Protein AF-A0A842QVE1-F1 (afdb_monomer)

Mean predicted aligned error: 2.58 Å

Structure (mmCIF, N/CA/C/O backbone):
data_AF-A0A842QVE1-F1
#
_entry.id   AF-A0A842QVE1-F1
#
loop_
_atom_site.group_PDB
_atom_site.id
_atom_site.type_symbol
_atom_site.label_atom_id
_atom_site.label_alt_id
_atom_site.label_comp_id
_atom_site.label_asym_id
_atom_site.label_entity_id
_atom_site.label_seq_id
_atom_site.pdbx_PDB_ins_code
_atom_site.Cartn_x
_atom_site.Cartn_y
_atom_site.Cartn_z
_atom_site.occupancy
_atom_site.B_iso_or_equiv
_atom_site.auth_seq_id
_atom_site.auth_comp_id
_atom_site.auth_asym_id
_atom_site.auth_atom_id
_atom_site.pdbx_PDB_model_num
ATOM 1 N N . MET A 1 1 ? -7.159 -10.702 12.039 1.00 81.62 1 MET A N 1
ATOM 2 C CA . MET A 1 1 ? -6.882 -9.440 12.757 1.00 81.62 1 MET A CA 1
ATOM 3 C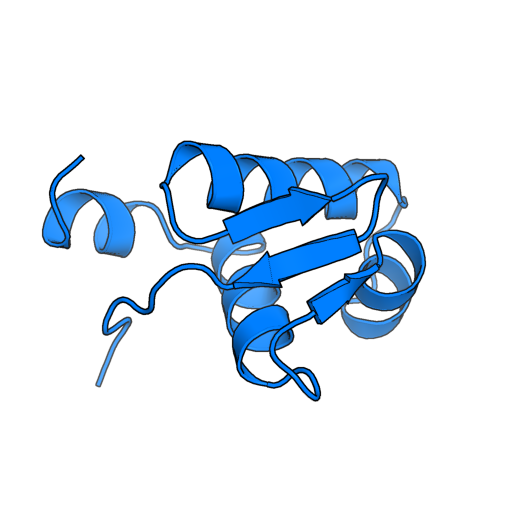 C . MET A 1 1 ? -8.143 -8.600 12.756 1.00 81.62 1 MET A C 1
ATOM 5 O O . MET A 1 1 ? -8.876 -8.652 11.771 1.00 81.62 1 MET A O 1
ATOM 9 N N . ASN A 1 2 ? -8.412 -7.867 13.834 1.00 92.75 2 ASN A N 1
ATOM 10 C CA . ASN A 1 2 ? -9.503 -6.890 13.842 1.00 92.75 2 ASN A CA 1
ATOM 11 C C . ASN A 1 2 ? -9.060 -5.584 13.146 1.00 92.75 2 ASN A C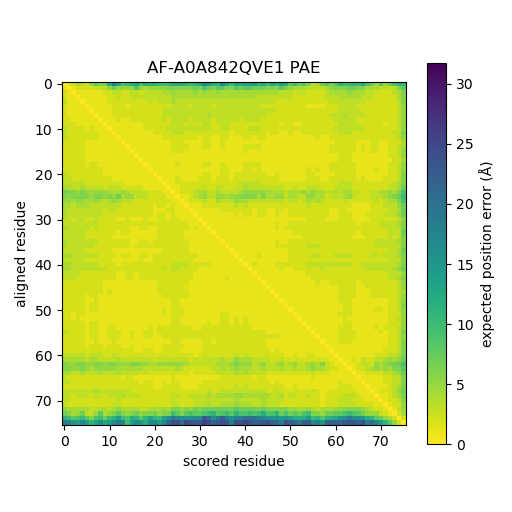 1
ATOM 13 O O . ASN A 1 2 ? -7.895 -5.435 12.773 1.00 92.75 2 ASN A O 1
ATOM 17 N N . GLU A 1 3 ? -9.994 -4.662 12.913 1.00 93.25 3 GLU A N 1
ATOM 18 C CA . GLU A 1 3 ? -9.709 -3.416 12.191 1.00 93.25 3 GLU A CA 1
ATOM 19 C C . GLU A 1 3 ? -8.716 -2.511 12.935 1.00 93.25 3 GLU A C 1
ATOM 21 O O . GLU A 1 3 ? -7.747 -2.056 12.329 1.00 93.25 3 GLU A O 1
ATOM 26 N N . GLU A 1 4 ? -8.886 -2.325 14.246 1.00 93.75 4 GLU A N 1
ATOM 27 C CA . GLU A 1 4 ? -7.990 -1.507 15.080 1.00 93.75 4 GLU A CA 1
ATOM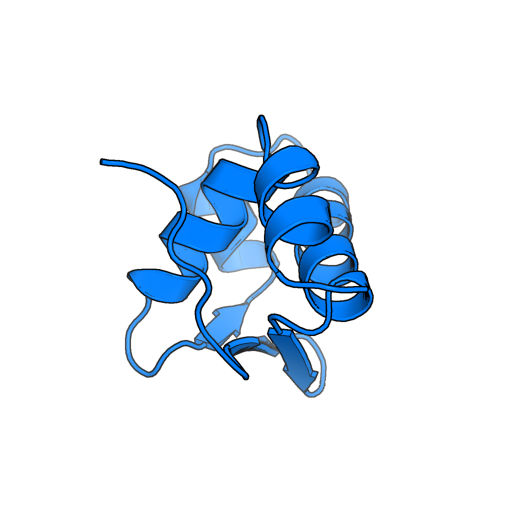 28 C C . GLU A 1 4 ? -6.534 -1.990 15.014 1.00 93.75 4 GLU A C 1
ATOM 30 O O . GLU A 1 4 ? -5.599 -1.198 14.865 1.00 93.75 4 GLU A O 1
ATOM 35 N N . GLU A 1 5 ? -6.327 -3.307 15.058 1.00 95.00 5 GLU A N 1
ATOM 36 C CA . GLU A 1 5 ? -5.003 -3.912 14.978 1.00 95.00 5 GLU A CA 1
ATOM 37 C C . GLU A 1 5 ? -4.345 -3.638 13.618 1.00 95.00 5 GLU A C 1
ATOM 39 O O . GLU A 1 5 ? -3.156 -3.321 13.553 1.00 95.00 5 GLU A O 1
ATOM 44 N N . ILE A 1 6 ? -5.110 -3.711 12.527 1.00 95.75 6 ILE A N 1
ATOM 45 C CA . ILE A 1 6 ? -4.616 -3.422 11.175 1.00 95.75 6 ILE A CA 1
ATOM 46 C C . ILE A 1 6 ? -4.243 -1.952 11.044 1.00 95.75 6 ILE A C 1
ATOM 48 O O . ILE A 1 6 ? -3.136 -1.649 10.601 1.00 95.75 6 ILE A O 1
ATOM 52 N N . VAL A 1 7 ? -5.129 -1.051 11.472 1.00 94.94 7 VAL A N 1
ATOM 53 C CA . VAL A 1 7 ? -4.891 0.397 11.449 1.00 94.94 7 VAL A CA 1
ATOM 54 C C . VAL A 1 7 ? -3.610 0.738 12.216 1.00 94.94 7 VAL A C 1
ATOM 56 O O . VAL A 1 7 ? -2.766 1.463 11.698 1.00 94.94 7 VAL A O 1
ATOM 59 N N . SER A 1 8 ? -3.381 0.134 13.388 1.00 94.88 8 SER A N 1
ATOM 60 C CA . SER A 1 8 ? -2.151 0.356 14.169 1.00 94.88 8 SER A CA 1
ATOM 61 C C . SER A 1 8 ? -0.863 -0.142 13.479 1.00 94.88 8 SER A C 1
ATOM 63 O O . SER A 1 8 ? 0.236 0.369 13.732 1.00 94.88 8 SER A O 1
ATOM 65 N N . LYS A 1 9 ? -0.974 -1.151 12.602 1.00 95.62 9 LYS A N 1
ATOM 66 C CA . LYS A 1 9 ? 0.147 -1.739 11.847 1.00 95.62 9 LYS A CA 1
ATOM 67 C C . LYS A 1 9 ? 0.361 -1.082 10.481 1.00 95.62 9 LYS A C 1
ATOM 69 O O . LYS A 1 9 ? 1.471 -1.175 9.945 1.00 95.62 9 LYS A O 1
ATOM 74 N N . LEU A 1 10 ? -0.645 -0.405 9.930 1.00 96.69 10 LEU A N 1
ATOM 75 C CA . LEU A 1 10 ? -0.539 0.405 8.718 1.00 96.69 10 LEU A CA 1
ATOM 76 C C . LEU A 1 10 ? 0.255 1.685 9.001 1.00 96.69 10 LEU A C 1
ATOM 78 O O . LEU A 1 10 ? -0.284 2.727 9.354 1.00 96.69 10 LEU A O 1
ATOM 82 N N . LYS A 1 11 ? 1.574 1.609 8.819 1.00 96.06 11 LYS A N 1
ATOM 83 C CA . LYS A 1 11 ? 2.492 2.735 9.027 1.00 96.06 11 LYS A CA 1
ATOM 84 C C . LYS A 1 11 ? 3.640 2.744 8.026 1.00 96.06 11 LYS A C 1
ATOM 86 O O . LYS A 1 11 ? 3.941 1.730 7.389 1.00 96.06 11 LYS A O 1
ATOM 91 N N . GLY A 1 12 ? 4.300 3.895 7.905 1.00 97.25 12 GLY A N 1
ATOM 92 C CA . GLY A 1 12 ? 5.463 4.078 7.036 1.00 97.25 12 GLY A CA 1
ATOM 93 C C . GLY A 1 12 ? 5.176 3.684 5.585 1.00 97.25 12 GLY A C 1
ATOM 94 O O . GLY A 1 12 ? 4.141 4.036 5.024 1.00 97.25 12 GLY A O 1
ATOM 95 N N . ASN A 1 13 ? 6.081 2.920 4.973 1.00 98.38 13 ASN A N 1
ATOM 96 C CA . ASN A 1 13 ? 5.938 2.504 3.577 1.00 98.38 13 ASN A CA 1
ATOM 97 C C . ASN A 1 13 ? 4.721 1.604 3.321 1.00 98.38 13 ASN A C 1
ATOM 99 O O . ASN A 1 13 ? 4.134 1.712 2.253 1.00 98.38 13 ASN A O 1
ATOM 103 N N . THR A 1 14 ? 4.286 0.782 4.283 1.00 98.31 14 THR A N 1
ATOM 104 C CA . THR A 1 14 ? 3.070 -0.031 4.096 1.00 98.31 14 THR A CA 1
ATOM 105 C C . THR A 1 14 ? 1.830 0.856 3.963 1.00 98.31 14 THR A C 1
ATOM 107 O O . THR A 1 14 ? 0.984 0.593 3.116 1.00 98.31 14 THR A O 1
ATOM 110 N N . LEU A 1 15 ? 1.747 1.942 4.741 1.00 97.94 15 LEU A N 1
ATOM 111 C CA . LEU A 1 15 ? 0.657 2.917 4.629 1.00 97.94 15 LEU A CA 1
ATOM 112 C C . LEU A 1 15 ? 0.702 3.670 3.290 1.00 97.94 15 LEU A C 1
ATOM 114 O O . LEU A 1 15 ? -0.324 3.816 2.636 1.00 97.94 15 LEU A O 1
ATOM 118 N N . ARG A 1 16 ? 1.898 4.071 2.834 1.00 98.12 16 ARG A N 1
ATOM 119 C CA . ARG A 1 16 ? 2.082 4.696 1.509 1.00 98.12 16 ARG A CA 1
ATOM 120 C C . ARG A 1 16 ? 1.625 3.779 0.370 1.00 98.12 16 ARG A C 1
ATOM 122 O O . ARG A 1 16 ? 0.982 4.245 -0.563 1.00 98.12 16 ARG A O 1
ATOM 129 N N . VAL A 1 17 ? 1.935 2.485 0.459 1.00 98.31 17 VAL A N 1
ATOM 130 C CA . VAL A 1 17 ? 1.481 1.476 -0.510 1.00 98.31 17 VAL A CA 1
ATOM 131 C C . VAL A 1 17 ? -0.030 1.305 -0.469 1.00 98.31 17 VAL A C 1
ATOM 133 O O . VAL A 1 17 ? -0.658 1.290 -1.521 1.00 98.31 17 VAL A O 1
ATOM 136 N N . TYR A 1 18 ? -0.617 1.242 0.726 1.00 97.94 18 TYR A N 1
ATOM 137 C CA . TYR A 1 18 ? -2.065 1.147 0.881 1.00 97.94 18 TYR A CA 1
ATOM 138 C C . TYR A 1 18 ? -2.790 2.341 0.250 1.00 97.94 18 TYR A C 1
ATOM 140 O O . TYR A 1 18 ? -3.695 2.141 -0.553 1.00 97.94 18 TYR A O 1
ATOM 148 N N . TRP A 1 19 ? -2.343 3.574 0.510 1.00 97.25 19 TRP A N 1
ATOM 149 C CA . TRP A 1 19 ? -2.904 4.758 -0.150 1.00 97.25 19 TRP A CA 1
ATOM 150 C C . TRP A 1 19 ? -2.714 4.744 -1.666 1.00 97.25 19 TRP A C 1
ATOM 152 O O . TRP A 1 19 ? -3.626 5.123 -2.390 1.00 97.25 19 TRP A O 1
ATOM 162 N N . SER A 1 20 ? -1.562 4.287 -2.165 1.00 97.19 20 SER A N 1
ATOM 163 C CA . SER A 1 20 ? -1.358 4.158 -3.611 1.00 97.19 20 SER A CA 1
ATOM 164 C C . SER A 1 20 ? -2.318 3.151 -4.244 1.00 97.19 20 SER A C 1
ATOM 166 O O . SER A 1 20 ? -2.745 3.372 -5.372 1.00 97.19 20 SER A O 1
ATOM 168 N N . LEU A 1 21 ? -2.647 2.062 -3.543 1.00 97.00 21 LEU A N 1
ATOM 169 C CA . LEU A 1 21 ? -3.609 1.067 -4.011 1.00 97.00 21 LEU A CA 1
ATOM 170 C C . LEU A 1 21 ? -5.044 1.612 -3.970 1.00 97.00 21 LEU A 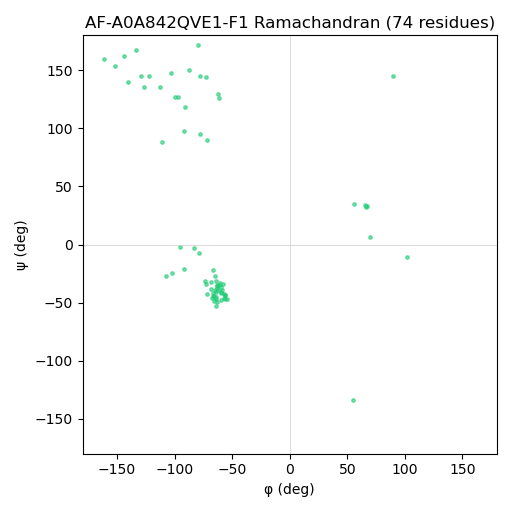C 1
ATOM 172 O O . LEU A 1 21 ? -5.777 1.440 -4.938 1.00 97.00 21 LEU A O 1
ATOM 176 N N . LEU A 1 22 ? -5.427 2.325 -2.906 1.00 96.12 22 LEU A N 1
ATOM 177 C CA . LEU A 1 22 ? -6.729 3.004 -2.817 1.00 96.12 22 LEU A CA 1
ATOM 178 C C . LEU A 1 22 ? -6.934 4.030 -3.939 1.00 96.12 22 LEU A C 1
ATOM 180 O O . LEU A 1 22 ? -8.028 4.147 -4.478 1.00 96.12 22 LEU A O 1
ATOM 184 N N . SER A 1 23 ? -5.877 4.757 -4.297 1.00 95.38 23 SER A N 1
ATOM 185 C CA . SER A 1 23 ? -5.907 5.776 -5.352 1.00 95.38 23 SER A CA 1
ATOM 186 C C . SER A 1 23 ? -5.736 5.208 -6.766 1.00 95.38 23 SER A C 1
ATOM 188 O O . SER A 1 23 ? -5.754 5.978 -7.725 1.00 95.38 23 SER A O 1
ATOM 190 N N . SER A 1 24 ? -5.513 3.898 -6.912 1.00 95.56 24 SER A N 1
ATOM 191 C CA . SER A 1 24 ? -5.307 3.269 -8.221 1.00 95.56 24 SER A CA 1
ATOM 192 C C . SER A 1 24 ? -6.627 3.074 -8.964 1.00 95.56 24 SER A C 1
ATOM 194 O O . SER A 1 24 ? -7.666 2.771 -8.370 1.00 95.56 24 SER A O 1
ATOM 196 N N . GLU A 1 25 ? -6.591 3.222 -10.286 1.00 93.12 25 GLU A N 1
ATOM 197 C CA . GLU A 1 25 ? -7.757 2.955 -11.121 1.00 93.12 25 GLU A CA 1
ATOM 198 C C . GLU A 1 25 ? -8.169 1.481 -10.995 1.00 93.12 25 GLU A C 1
ATOM 200 O O . GLU A 1 25 ? -7.359 0.567 -11.143 1.00 93.12 25 GLU A O 1
ATOM 205 N N . GLY A 1 26 ? -9.438 1.240 -10.658 1.00 92.50 26 GLY A N 1
ATOM 206 C CA . GLY A 1 26 ? -9.959 -0.113 -10.450 1.00 92.50 26 GLY A CA 1
ATOM 207 C C . GLY A 1 26 ? -9.428 -0.829 -9.200 1.00 92.50 26 GLY A C 1
ATOM 208 O O . GLY A 1 26 ? -9.741 -2.006 -9.016 1.00 92.50 26 GLY A O 1
ATOM 209 N N . GLY A 1 27 ? -8.656 -0.150 -8.340 1.00 94.38 27 GLY A N 1
ATOM 210 C CA . GLY A 1 27 ? -8.104 -0.735 -7.118 1.00 94.38 27 GLY A CA 1
ATOM 211 C C . GLY A 1 27 ? -7.081 -1.839 -7.389 1.00 94.38 27 GLY A C 1
ATOM 212 O O . GLY A 1 27 ? -7.031 -2.809 -6.631 1.00 94.38 27 GLY A O 1
ATOM 213 N N . VAL A 1 28 ? -6.320 -1.736 -8.483 1.00 96.94 28 VAL A N 1
ATOM 214 C CA . VAL A 1 28 ? -5.302 -2.707 -8.898 1.00 96.94 28 VAL A CA 1
ATOM 215 C C . VAL A 1 28 ? -3.967 -2.002 -9.124 1.00 96.94 28 VAL A C 1
ATOM 217 O O . VAL A 1 28 ? -3.917 -0.962 -9.771 1.00 96.94 28 VAL A O 1
ATOM 220 N N . VAL A 1 29 ? -2.869 -2.586 -8.635 1.00 97.62 29 VAL A N 1
ATOM 221 C CA . VAL A 1 29 ? -1.516 -2.080 -8.903 1.00 97.62 29 VAL A CA 1
ATOM 222 C C . VAL A 1 29 ? -0.514 -3.205 -9.142 1.00 97.62 29 VAL A C 1
ATOM 224 O O . VAL A 1 29 ? -0.499 -4.212 -8.430 1.00 97.62 29 VAL A O 1
ATOM 227 N N . GLY A 1 30 ? 0.381 -3.006 -10.108 1.00 97.56 30 GLY A N 1
ATOM 228 C CA . GLY A 1 30 ? 1.521 -3.892 -10.333 1.00 97.56 30 GLY A CA 1
ATOM 229 C C . GLY A 1 30 ? 2.743 -3.505 -9.490 1.00 97.56 30 GLY A C 1
ATOM 230 O O . GLY A 1 30 ? 3.009 -2.327 -9.234 1.00 97.56 30 GLY A O 1
ATOM 231 N N . VAL A 1 31 ? 3.576 -4.484 -9.123 1.00 98.06 31 VAL A N 1
ATOM 232 C CA . VAL A 1 31 ? 4.783 -4.272 -8.289 1.00 98.06 31 VAL A CA 1
ATOM 233 C C . VAL A 1 31 ? 5.728 -3.205 -8.860 1.00 98.06 31 VAL A C 1
ATOM 235 O O . VAL A 1 31 ? 6.206 -2.326 -8.141 1.00 98.06 31 VAL A O 1
ATOM 238 N N . ARG A 1 32 ? 6.030 -3.273 -10.164 1.00 96.81 32 ARG A N 1
ATOM 239 C CA . ARG A 1 32 ? 6.985 -2.352 -10.813 1.00 96.81 32 ARG A CA 1
ATOM 240 C C . ARG A 1 32 ? 6.424 -0.946 -10.979 1.00 96.81 32 ARG A C 1
ATOM 242 O O . ARG A 1 32 ? 7.185 0.015 -10.946 1.00 96.81 32 ARG A O 1
ATOM 249 N N . GLU A 1 33 ? 5.122 -0.832 -11.206 1.00 96.75 33 GLU A N 1
ATOM 250 C CA . GLU A 1 33 ? 4.439 0.457 -11.257 1.00 96.75 33 GLU A CA 1
ATOM 251 C C . GLU A 1 33 ? 4.508 1.136 -9.889 1.00 96.75 33 GLU A C 1
ATOM 253 O O . GLU A 1 33 ? 5.045 2.236 -9.775 1.00 96.75 33 GLU A O 1
ATOM 258 N N . LEU A 1 34 ? 4.086 0.425 -8.842 1.00 97.81 34 LEU A N 1
ATOM 259 C CA . LEU A 1 34 ? 4.124 0.907 -7.468 1.00 97.81 34 LEU A CA 1
ATOM 260 C C . LEU A 1 34 ? 5.539 1.317 -7.037 1.00 97.81 34 LEU A C 1
ATOM 262 O O . LEU A 1 34 ? 5.729 2.367 -6.425 1.00 97.81 34 LEU A O 1
ATOM 266 N N . GLN A 1 35 ? 6.542 0.506 -7.386 1.00 98.44 35 GLN A N 1
ATOM 267 C CA . GLN A 1 35 ? 7.945 0.804 -7.112 1.00 98.44 35 GLN A CA 1
ATOM 268 C C . GLN A 1 35 ? 8.376 2.154 -7.696 1.00 98.44 35 GLN A C 1
ATOM 270 O O . GLN A 1 35 ? 9.007 2.939 -6.986 1.00 98.44 35 GLN A O 1
ATOM 275 N N . ARG A 1 36 ? 8.034 2.436 -8.962 1.00 98.12 36 ARG A N 1
ATOM 276 C CA . ARG A 1 36 ? 8.349 3.719 -9.609 1.00 98.12 36 ARG A CA 1
ATOM 277 C C . ARG A 1 36 ? 7.572 4.867 -8.973 1.00 98.12 36 ARG A C 1
ATOM 279 O O . ARG A 1 36 ? 8.179 5.878 -8.636 1.00 98.12 36 ARG A O 1
ATOM 286 N N . ASN A 1 37 ? 6.271 4.685 -8.753 1.00 97.00 37 ASN A N 1
ATOM 287 C CA . ASN A 1 37 ? 5.388 5.726 -8.222 1.00 97.00 37 ASN A CA 1
ATOM 288 C C . ASN A 1 37 ? 5.787 6.158 -6.802 1.00 97.00 37 ASN A C 1
ATOM 290 O O . ASN A 1 37 ? 5.725 7.338 -6.470 1.00 97.00 37 ASN A O 1
ATOM 294 N N . LEU A 1 38 ? 6.232 5.217 -5.963 1.00 98.00 38 LEU A N 1
ATOM 295 C CA . LEU A 1 38 ? 6.622 5.495 -4.576 1.00 98.00 38 LEU A CA 1
ATOM 296 C C . LEU A 1 38 ? 8.126 5.731 -4.378 1.00 98.00 38 LEU A C 1
ATOM 298 O O . LEU A 1 38 ? 8.546 6.015 -3.248 1.00 98.00 38 LEU A O 1
ATOM 302 N N . GLY A 1 39 ? 8.927 5.627 -5.442 1.00 98.12 39 GLY A N 1
ATOM 303 C CA . GLY A 1 39 ? 10.377 5.815 -5.394 1.00 98.12 39 GLY A CA 1
ATOM 304 C C . GLY A 1 39 ? 11.096 4.758 -4.553 1.00 98.12 39 GLY A C 1
ATOM 305 O O . GLY A 1 39 ? 12.069 5.068 -3.867 1.00 98.12 39 GLY A O 1
ATOM 306 N N . PHE A 1 40 ? 10.606 3.516 -4.546 1.00 98.56 40 PHE A N 1
ATOM 307 C CA . PHE A 1 40 ? 11.285 2.437 -3.833 1.00 98.56 40 PHE A CA 1
ATOM 308 C C . PHE A 1 40 ? 12.559 2.008 -4.559 1.00 98.56 40 PHE A C 1
ATOM 310 O O . PHE A 1 40 ? 12.620 1.955 -5.789 1.00 98.56 40 PHE A O 1
ATOM 317 N N . SER A 1 41 ? 13.574 1.662 -3.765 1.00 98.06 41 SER A N 1
ATOM 318 C CA . SER A 1 41 ? 14.907 1.294 -4.246 1.00 98.06 41 SER A CA 1
ATOM 319 C C . SER A 1 41 ? 14.932 -0.009 -5.044 1.00 98.06 41 SER A C 1
ATOM 321 O O . SER A 1 41 ? 15.856 -0.231 -5.822 1.00 98.06 41 SER A O 1
ATOM 323 N N . SER A 1 42 ? 13.937 -0.881 -4.868 1.00 98.25 42 SER A N 1
ATOM 324 C CA . SER A 1 42 ? 13.827 -2.134 -5.608 1.00 98.25 42 SER A CA 1
ATOM 325 C C . SER A 1 42 ? 12.370 -2.585 -5.761 1.00 98.25 42 SER A C 1
ATOM 327 O O . SER A 1 42 ? 11.535 -2.275 -4.904 1.00 98.25 42 SER A O 1
ATOM 329 N N . PRO A 1 43 ? 12.044 -3.362 -6.815 1.00 98.12 43 PRO A N 1
ATOM 330 C CA . PRO A 1 43 ? 10.734 -4.003 -6.942 1.00 98.12 43 PRO A CA 1
ATOM 331 C C . PRO A 1 43 ? 10.411 -4.921 -5.758 1.00 98.12 43 PRO A C 1
ATOM 333 O O . PRO A 1 43 ? 9.269 -4.970 -5.318 1.00 98.12 43 PRO A O 1
ATOM 336 N N . ALA A 1 44 ? 11.421 -5.588 -5.192 1.00 98.25 44 ALA A N 1
ATOM 337 C CA . ALA A 1 44 ? 11.252 -6.465 -4.035 1.00 98.25 44 ALA A CA 1
ATOM 338 C C . ALA A 1 44 ? 10.761 -5.711 -2.787 1.00 98.25 44 ALA A C 1
ATOM 340 O O . ALA A 1 44 ? 9.968 -6.248 -2.020 1.00 98.25 44 ALA A O 1
ATOM 341 N N . LEU A 1 45 ? 11.181 -4.455 -2.588 1.00 98.44 45 LEU A N 1
ATOM 342 C CA . LEU A 1 45 ? 10.674 -3.640 -1.482 1.00 98.44 45 LEU A CA 1
ATOM 343 C C . LEU A 1 45 ? 9.192 -3.279 -1.675 1.00 98.44 45 LEU A C 1
ATOM 345 O O . LEU A 1 45 ? 8.431 -3.284 -0.709 1.00 98.44 45 LEU A O 1
ATOM 349 N N . ALA A 1 46 ? 8.771 -2.998 -2.913 1.00 98.38 46 ALA A N 1
ATOM 350 C CA . ALA A 1 46 ? 7.363 -2.767 -3.236 1.00 98.38 46 ALA A CA 1
ATOM 351 C C . ALA A 1 46 ? 6.520 -4.021 -2.973 1.00 98.38 46 ALA A C 1
ATOM 353 O O . ALA A 1 46 ? 5.515 -3.954 -2.265 1.00 98.38 46 ALA A O 1
ATOM 354 N N . ASP A 1 47 ? 6.982 -5.164 -3.482 1.00 98.38 47 ASP A N 1
ATOM 355 C CA . ASP A 1 47 ? 6.334 -6.463 -3.312 1.00 98.38 47 ASP A CA 1
ATOM 356 C C . ASP A 1 47 ? 6.218 -6.861 -1.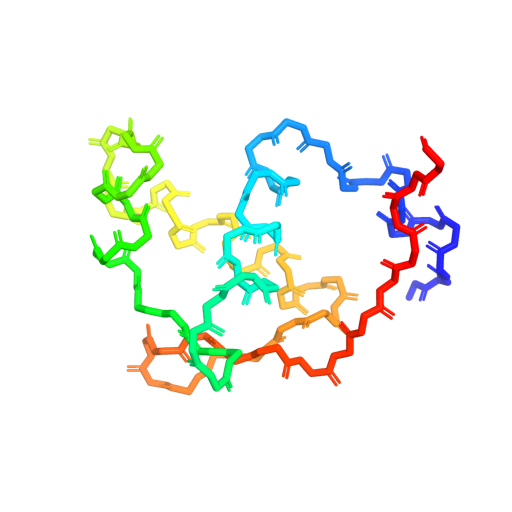833 1.00 98.38 47 ASP A C 1
ATOM 358 O O . ASP A 1 47 ? 5.164 -7.303 -1.387 1.00 98.38 47 ASP A O 1
ATOM 362 N N . TYR A 1 48 ? 7.253 -6.606 -1.028 1.00 98.50 48 TYR A N 1
ATOM 363 C CA . TYR A 1 48 ? 7.216 -6.833 0.419 1.00 98.50 48 TYR A CA 1
ATOM 364 C C . TYR A 1 48 ? 6.072 -6.072 1.107 1.00 98.50 48 TYR A C 1
ATOM 366 O O . TYR A 1 48 ? 5.351 -6.626 1.939 1.00 98.50 48 TYR A O 1
ATOM 374 N N . HIS A 1 49 ? 5.889 -4.793 0.772 1.00 98.62 49 HIS A N 1
ATOM 375 C CA . HIS A 1 49 ? 4.826 -3.986 1.3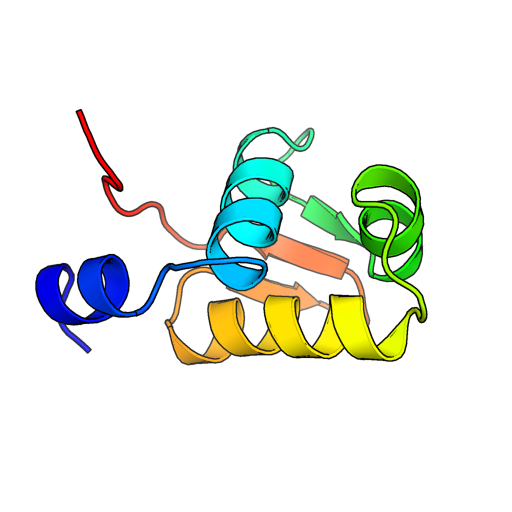68 1.00 98.62 49 HIS A CA 1
ATOM 376 C C . HIS A 1 49 ? 3.435 -4.347 0.832 1.00 98.62 49 HIS A C 1
ATOM 378 O O . HIS A 1 49 ? 2.474 -4.277 1.596 1.00 98.62 49 HIS A O 1
ATOM 384 N N . LEU A 1 50 ? 3.325 -4.776 -0.426 1.00 98.56 50 LEU A N 1
ATOM 385 C CA . LEU A 1 50 ? 2.082 -5.297 -0.997 1.00 98.56 50 LEU A CA 1
ATOM 386 C C . LEU A 1 50 ? 1.665 -6.623 -0.351 1.00 98.56 50 LEU A C 1
ATOM 388 O O . LEU A 1 50 ? 0.517 -6.757 0.068 1.00 98.56 50 LEU A O 1
ATOM 392 N N . ASN A 1 51 ? 2.598 -7.557 -0.157 1.00 98.56 51 ASN A N 1
ATOM 393 C CA . ASN A 1 51 ? 2.330 -8.800 0.569 1.00 98.56 51 ASN A CA 1
ATOM 394 C C . ASN A 1 51 ? 1.912 -8.541 2.020 1.00 98.56 51 ASN A C 1
ATOM 396 O O . ASN A 1 51 ? 1.002 -9.198 2.507 1.00 98.56 51 ASN A O 1
ATOM 400 N N . LYS A 1 52 ? 2.447 -7.510 2.689 1.00 98.38 52 LYS A N 1
ATOM 401 C CA . LYS A 1 52 ? 1.910 -7.104 4.001 1.00 98.38 52 LYS A CA 1
ATOM 402 C C . LYS A 1 52 ? 0.435 -6.707 3.956 1.00 98.38 52 LYS A C 1
ATOM 404 O O . LYS A 1 52 ? -0.283 -6.968 4.915 1.00 98.38 52 LYS A O 1
ATOM 409 N N . LEU A 1 53 ? -0.029 -6.064 2.883 1.00 98.44 53 LEU A N 1
ATOM 410 C CA . LEU A 1 53 ? -1.457 -5.770 2.731 1.00 98.44 53 LEU A CA 1
ATOM 411 C C . LEU A 1 53 ? -2.275 -7.045 2.512 1.00 98.44 53 LEU A C 1
ATOM 413 O O . LEU A 1 53 ? -3.405 -7.114 2.991 1.00 98.44 53 LEU A O 1
ATOM 417 N N . VAL A 1 54 ? -1.706 -8.057 1.851 1.00 98.31 54 VAL A N 1
ATOM 418 C CA . VAL A 1 54 ? -2.308 -9.395 1.755 1.00 98.31 54 VAL A CA 1
ATOM 419 C C . VAL A 1 54 ? -2.395 -10.050 3.134 1.00 98.31 54 VAL A C 1
ATOM 421 O O . VAL A 1 54 ? -3.472 -10.492 3.525 1.00 98.31 54 VAL A O 1
ATOM 424 N N . ASP A 1 55 ? -1.321 -10.008 3.925 1.00 98.06 55 ASP A N 1
ATOM 425 C CA . ASP A 1 55 ? -1.296 -10.540 5.295 1.00 98.06 55 ASP A CA 1
ATOM 426 C C . ASP A 1 55 ? -2.316 -9.841 6.212 1.00 98.06 55 ASP A C 1
ATOM 428 O O . ASP A 1 55 ? -2.893 -10.454 7.111 1.00 98.06 55 ASP A O 1
ATOM 432 N N . PHE A 1 56 ? -2.570 -8.547 5.988 1.00 97.31 56 PHE A N 1
ATOM 433 C CA . PHE A 1 56 ? -3.596 -7.781 6.708 1.00 97.31 56 PHE A CA 1
ATOM 434 C C . PHE A 1 56 ? -5.021 -8.048 6.190 1.00 97.31 56 PHE A C 1
ATOM 436 O O . PHE A 1 56 ? -5.998 -7.580 6.784 1.00 97.31 56 PHE A O 1
ATOM 443 N N . GLY A 1 57 ? -5.161 -8.789 5.089 1.00 97.19 57 GLY A N 1
ATOM 444 C CA . GLY A 1 57 ? -6.435 -9.044 4.424 1.00 97.19 57 GLY A CA 1
ATOM 445 C C . GLY A 1 57 ? -7.044 -7.786 3.805 1.00 97.19 57 GLY A C 1
ATOM 446 O O . GLY A 1 57 ? -8.262 -7.622 3.847 1.00 97.19 57 GLY A O 1
ATOM 447 N N . LEU A 1 58 ? -6.204 -6.868 3.321 1.00 97.94 58 LEU A N 1
ATOM 448 C CA . LEU A 1 58 ? -6.589 -5.634 2.623 1.00 97.94 58 LEU A CA 1
ATOM 449 C C . LEU A 1 58 ? -6.404 -5.745 1.108 1.00 97.94 58 LEU A C 1
ATOM 451 O O . LEU A 1 58 ? -7.095 -5.060 0.358 1.00 97.94 58 LEU A O 1
ATOM 455 N N . ALA A 1 59 ? -5.514 -6.630 0.654 1.00 98.31 59 ALA A N 1
ATOM 456 C CA . ALA A 1 59 ? -5.286 -6.903 -0.759 1.00 98.31 59 ALA A CA 1
ATOM 457 C C . ALA A 1 59 ? -5.222 -8.411 -1.057 1.00 98.31 59 ALA A C 1
ATOM 459 O O . ALA A 1 59 ? -5.091 -9.233 -0.153 1.00 98.31 59 ALA A O 1
ATOM 460 N N . VAL A 1 60 ? -5.273 -8.765 -2.337 1.00 98.44 60 VAL A N 1
ATOM 461 C CA . VAL A 1 60 ? -4.966 -10.101 -2.864 1.00 98.44 60 VAL A CA 1
ATOM 462 C C . VAL A 1 60 ? -3.967 -9.972 -4.011 1.00 98.44 60 VAL A C 1
ATOM 464 O O . VAL A 1 60 ? -4.017 -8.994 -4.752 1.00 98.44 60 VAL A O 1
ATOM 467 N N . ASN A 1 61 ? -3.062 -10.940 -4.152 1.00 98.00 61 ASN A N 1
ATOM 468 C CA . ASN A 1 61 ? -2.164 -11.046 -5.301 1.00 98.00 61 ASN A CA 1
ATOM 469 C C . ASN A 1 61 ? -2.813 -11.927 -6.379 1.00 98.00 61 ASN A C 1
ATOM 471 O O . ASN A 1 61 ? -3.057 -13.112 -6.146 1.00 98.00 61 ASN A O 1
ATOM 475 N N . ASP A 1 62 ? -3.057 -11.354 -7.552 1.00 95.19 62 ASP A N 1
ATOM 476 C CA . ASP A 1 62 ? -3.468 -12.054 -8.764 1.00 95.19 62 ASP A CA 1
ATOM 477 C C . ASP A 1 62 ? -2.327 -12.006 -9.789 1.00 95.19 62 ASP A C 1
ATOM 479 O O . ASP A 1 62 ? -2.208 -11.091 -10.601 1.00 95.19 62 ASP A O 1
ATOM 483 N N . ARG A 1 63 ? -1.429 -12.996 -9.717 1.00 92.56 63 ARG A N 1
ATOM 484 C CA . ARG A 1 63 ? -0.315 -13.190 -10.668 1.00 92.56 63 ARG A CA 1
ATOM 485 C C . ARG A 1 63 ? 0.623 -11.979 -10.816 1.00 92.56 63 ARG A C 1
ATOM 487 O O . ARG A 1 63 ? 1.194 -11.765 -11.883 1.00 92.56 63 ARG A O 1
ATOM 494 N N . GLY A 1 64 ? 0.848 -11.244 -9.730 1.00 88.81 64 GLY A N 1
ATOM 495 C CA . GLY A 1 64 ? 1.745 -10.085 -9.676 1.00 88.81 64 GLY A CA 1
ATOM 496 C C . GLY A 1 64 ? 1.031 -8.734 -9.710 1.00 88.81 64 GLY A C 1
ATOM 497 O O . GLY A 1 64 ? 1.668 -7.724 -9.395 1.00 88.81 64 GLY A O 1
ATOM 498 N 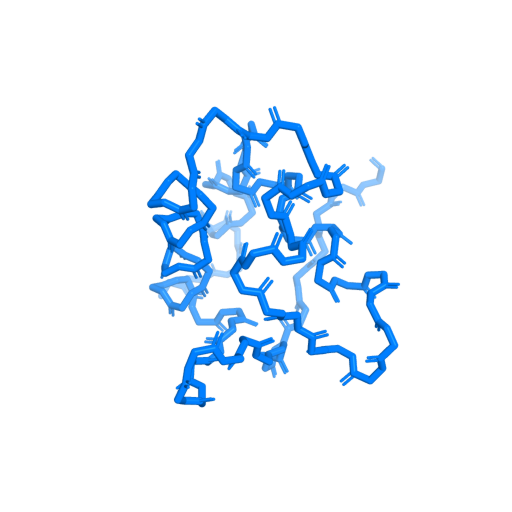N . ASP A 1 65 ? -0.269 -8.731 -10.005 1.00 95.00 65 ASP A N 1
ATOM 499 C CA . ASP A 1 65 ? -1.138 -7.573 -9.839 1.00 95.00 65 ASP A CA 1
ATOM 500 C C . ASP A 1 65 ? -1.879 -7.686 -8.511 1.00 95.00 65 ASP A C 1
ATOM 502 O O . ASP A 1 65 ? -2.510 -8.696 -8.198 1.00 95.00 65 ASP A O 1
ATOM 506 N N . TYR A 1 66 ? -1.788 -6.647 -7.692 1.00 98.38 66 TYR A N 1
ATOM 507 C CA . TYR A 1 66 ? -2.404 -6.632 -6.375 1.00 98.38 66 TYR A CA 1
ATOM 508 C C . TYR A 1 66 ? -3.707 -5.864 -6.430 1.00 98.38 66 TYR A C 1
ATOM 510 O O . TYR A 1 66 ? -3.723 -4.716 -6.865 1.00 98.38 66 TYR A O 1
ATOM 518 N N . ARG A 1 67 ? -4.786 -6.487 -5.957 1.00 98.19 67 ARG A N 1
ATOM 519 C CA . ARG A 1 67 ? -6.128 -5.907 -5.949 1.00 98.19 67 ARG A CA 1
ATOM 520 C C . ARG A 1 67 ? -6.599 -5.645 -4.529 1.00 98.19 67 ARG A C 1
ATOM 522 O O . ARG A 1 67 ? -6.459 -6.509 -3.665 1.00 98.19 67 ARG A O 1
ATOM 529 N N . LEU A 1 68 ? -7.184 -4.477 -4.299 1.00 97.62 68 LEU A N 1
ATOM 530 C CA . LEU A 1 68 ? -7.851 -4.134 -3.049 1.00 97.62 68 LEU A CA 1
ATOM 531 C C . LEU A 1 68 ? -9.043 -5.076 -2.813 1.00 97.62 68 LEU A C 1
ATOM 533 O O . LEU A 1 68 ? -9.879 -5.253 -3.697 1.00 97.62 68 LEU A O 1
ATOM 537 N N . VAL A 1 69 ? -9.134 -5.673 -1.622 1.00 97.19 69 VAL A N 1
ATOM 538 C CA . VAL A 1 69 ? -10.273 -6.537 -1.245 1.00 97.19 69 VAL A CA 1
ATOM 539 C C . VAL A 1 69 ? -11.198 -5.890 -0.225 1.00 97.19 69 VAL A C 1
ATOM 541 O O . VAL A 1 69 ? -12.383 -6.213 -0.187 1.00 97.19 69 VAL A O 1
ATOM 544 N N . ARG A 1 70 ? -10.677 -4.980 0.602 1.00 94.88 70 ARG A N 1
ATOM 545 C CA . ARG A 1 70 ? -11.474 -4.167 1.521 1.00 94.88 70 ARG A CA 1
ATOM 546 C C . ARG A 1 70 ? -10.699 -2.949 1.986 1.00 94.88 70 ARG A C 1
ATOM 548 O O . ARG A 1 70 ? -9.469 -2.952 2.013 1.00 94.88 70 ARG A O 1
ATOM 555 N N . GLU A 1 71 ? -11.450 -1.968 2.454 1.00 95.19 71 GLU A N 1
ATOM 556 C CA . GLU A 1 71 ? -10.914 -0.745 3.026 1.00 95.19 71 GLU A CA 1
ATOM 557 C C . GLU A 1 71 ? -11.010 -0.767 4.550 1.00 95.19 71 GLU A C 1
ATOM 559 O O . GLU A 1 71 ? -11.938 -1.331 5.132 1.00 95.19 71 GLU A O 1
ATOM 564 N N . VAL A 1 72 ? -10.041 -0.131 5.193 1.00 95.00 72 VAL A N 1
ATOM 565 C CA . VAL A 1 72 ? -10.093 0.263 6.601 1.00 95.00 72 VAL A CA 1
ATOM 566 C C . VAL A 1 72 ? -9.906 1.767 6.691 1.00 95.00 72 VAL A C 1
ATOM 568 O O . VAL A 1 72 ? -9.148 2.356 5.909 1.00 95.00 72 VAL A O 1
ATOM 571 N N . LYS A 1 73 ? -10.585 2.398 7.650 1.00 89.88 73 LYS A N 1
ATOM 572 C CA . LYS A 1 73 ? -10.459 3.840 7.870 1.00 89.88 73 LYS A CA 1
ATOM 573 C C . LYS A 1 73 ? -9.163 4.133 8.620 1.00 89.88 73 LYS A C 1
ATOM 575 O O . LYS A 1 73 ? -9.099 4.058 9.843 1.00 89.88 73 LYS A O 1
ATOM 580 N N . VAL A 1 74 ? -8.116 4.459 7.872 1.00 82.44 74 VAL A N 1
ATOM 581 C CA . VAL A 1 74 ? -6.847 4.965 8.412 1.00 82.44 74 VAL A CA 1
ATOM 582 C C . VAL A 1 74 ? -6.899 6.490 8.457 1.00 82.44 74 VAL A C 1
ATOM 584 O O . VAL A 1 74 ? -6.640 7.148 7.454 1.00 82.44 74 VAL A O 1
ATOM 587 N N . GLY A 1 75 ? -7.216 7.020 9.641 1.00 71.25 75 GLY A N 1
ATOM 588 C CA . GLY A 1 75 ? -7.155 8.450 9.966 1.00 71.25 75 GLY A CA 1
ATOM 589 C C . GLY A 1 75 ? -8.430 9.259 9.688 1.00 71.25 75 GLY A C 1
ATOM 590 O O . GLY A 1 75 ? -9.157 9.001 8.728 1.00 71.25 75 GLY A O 1
ATOM 591 N N . LEU A 1 76 ? -8.670 10.236 10.574 1.00 42.91 76 LEU A N 1
ATOM 592 C CA . LEU A 1 76 ? -9.054 11.606 10.210 1.00 42.91 76 LEU A CA 1
ATOM 593 C C . LEU A 1 76 ? -7.782 12.346 9.776 1.00 42.91 76 LEU A C 1
ATOM 595 O O . LEU A 1 76 ? -6.727 12.053 10.389 1.00 42.91 76 LEU A O 1
#

Nearest PDB structures (foldseek):
  4hqm-assembly1_A  TM=8.169E-01  e=5.632E-02  Staphylococcus aureus
  4hqe-assembly1_A  TM=7.025E-01  e=1.501E-02  Staphylococcus aureus
  5n35-assembly1_A  TM=7.127E-01  e=2.547E-02  Saccharolobus solfataricus
  5hs9-assembly1_A  TM=7.680E-01  e=9.558E-02  Bacillus subtilis subsp. subtilis str. 168
  4y66-assembly3_E  TM=6.669E-01  e=4.992E-01  Giardia lamblia ATCC 50803

Radius of gyration: 11.34 Å; Cα contacts (8 Å, |Δi|>4): 92; chains: 1; bounding box: 26×25×26 Å

Secondary structure (DSSP, 8-state):
--HHHHHHH--HHHHHHHHHHHT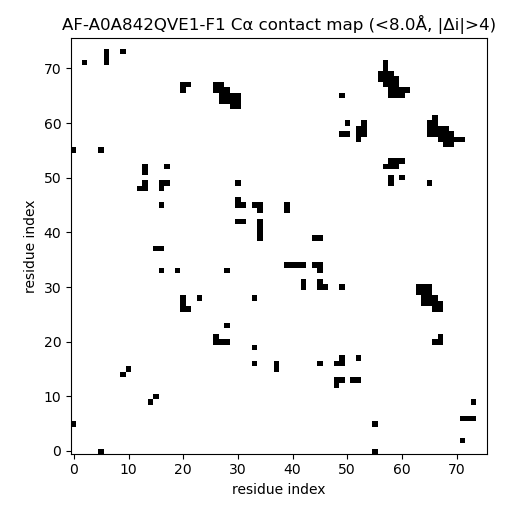SGGGEEEHHHHHHHHT-S-HHHHHHHHHHHHHTTSEEEETTEEEE--------

Foldseek 3Di:
DDLVVLLVVCDDVLVVLLVVQVPDDQSKDALVRSCVVVVPPDSVVSVVSLVVCVVVVQWDDDPRMIGGPDDHDNDD

Sequence (76 aa):
MNEEEIVSKLKGNTLRVYWSLLSSEGGVVGVRELQRNLGFSSPALADYHLNKLVDFGLAVNDRGDYRLVREVKVGL

pLDDT: mean 95.29, std 7.38, range [42.91, 98.62]

Solvent-accessible surface area (backbone atoms only — not comparable to full-atom values): 4391 Å² total; per-residue (Å²): 133,57,70,70,61,46,47,74,64,53,45,70,68,40,34,55,49,50,52,53,34,71,72,26,77,93,27,44,44,42,36,64,56,52,10,62,77,72,66,49,96,37,49,66,62,33,42,53,37,51,50,49,3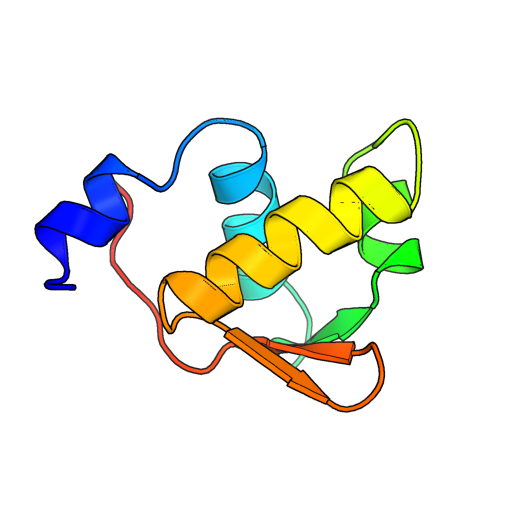2,34,76,67,63,30,29,44,78,60,95,64,35,35,32,66,72,52,89,76,89,74,73,133